Protein AF-K2APY0-F1 (afdb_monomer_lite)

Radius of gyration: 25.27 Å; chains: 1; bounding box: 68×31×68 Å

Secondary structure (DSSP, 8-state):
-----PPPPHHHHHHHHHHHHHHHHHHHHHHHHHHHHHHHHHHHHHHHHHHHHHHHHHHHHTTEEEGGGG----TTTEEEE-S-SEEETTTT--EEEEEP-SS--TT--EEEE-SS-EEEES--

Foldseek 3Di:
DDDDDDDDDPVNVVVVVVVVVVVVVVVVVVVLVVQQLVLLVVLVVVLVVLLVVVLVQCVPPPQKGFCVSSPPDPCQFFVDWDDDGIDGQVVQPFIWTATDDDSHPPFFGTWTRGNVDIGTGRHD

pLDDT: mean 84.13, std 9.57, range [55.34, 96.25]

Sequence (124 aa):
MKKYTKGFTLIELLIVIAIIGILAGVILVSTSSARSKANDSKFKSYVASLRPALTMACGAGGANVTLSSLAAVDGSIITGISNTTTYNCDADTGIPITANNPGRSAGCNGALLKQTAVNFTNCP

Structure (mmCIF, N/CA/C/O backbone):
data_AF-K2APY0-F1
#
_entry.id   AF-K2APY0-F1
#
loop_
_atom_site.group_PDB
_atom_site.id
_atom_site.type_symbol
_atom_site.label_atom_id
_atom_site.label_alt_id
_atom_site.label_comp_id
_atom_site.label_asym_id
_atom_site.label_entity_id
_atom_site.label_seq_id
_atom_site.pdbx_PDB_ins_code
_atom_site.Cartn_x
_atom_site.Cartn_y
_atom_site.Cartn_z
_atom_site.occupancy
_atom_site.B_iso_or_equiv
_atom_site.auth_seq_id
_atom_site.auth_comp_id
_atom_site.auth_asym_id
_atom_site.auth_atom_id
_atom_site.pdbx_PDB_model_num
ATOM 1 N N . MET A 1 1 ? -49.281 22.773 38.375 1.00 57.50 1 MET A N 1
ATOM 2 C CA . MET A 1 1 ? -48.752 21.389 38.332 1.00 57.50 1 MET A CA 1
ATOM 3 C C . MET A 1 1 ? -47.242 21.456 38.114 1.00 57.50 1 MET A C 1
ATOM 5 O O . MET A 1 1 ? -46.823 21.941 37.070 1.00 57.50 1 MET A O 1
ATOM 9 N N . LYS A 1 2 ? -46.421 21.082 39.105 1.00 58.22 2 LYS A N 1
ATOM 10 C CA . LYS A 1 2 ? -44.949 21.102 38.990 1.00 58.22 2 LYS A CA 1
ATOM 11 C C . LYS A 1 2 ? -44.494 19.847 38.241 1.00 58.22 2 LYS A C 1
ATOM 13 O O . LYS A 1 2 ? -44.716 18.740 38.717 1.00 58.22 2 LYS A O 1
ATOM 18 N N . LYS A 1 3 ? -43.904 20.020 37.057 1.00 69.69 3 LYS A N 1
ATOM 19 C CA . LYS A 1 3 ? -43.298 18.921 36.297 1.00 69.69 3 LYS A CA 1
ATOM 20 C C . LYS A 1 3 ? -41.950 18.581 36.933 1.00 69.69 3 LYS A C 1
ATOM 22 O O . LYS A 1 3 ? -41.059 19.422 36.942 1.00 69.69 3 LYS A O 1
ATOM 27 N N . TYR A 1 4 ? -41.806 17.371 37.464 1.00 70.06 4 TYR A N 1
ATOM 28 C CA . TYR A 1 4 ? -40.504 16.849 37.873 1.00 70.06 4 TYR A CA 1
ATOM 29 C C . TYR A 1 4 ? -39.704 16.504 36.615 1.00 70.06 4 TYR A C 1
ATOM 31 O O . TYR A 1 4 ? -40.093 15.622 35.850 1.00 70.06 4 TYR A O 1
ATOM 39 N N . THR A 1 5 ? -38.602 17.211 36.380 1.00 73.88 5 THR A N 1
ATOM 40 C CA . THR A 1 5 ? -37.629 16.837 35.351 1.00 73.88 5 THR A CA 1
ATOM 41 C C . THR A 1 5 ? -36.833 15.648 35.876 1.00 73.88 5 THR A C 1
ATOM 43 O O . THR A 1 5 ? -36.128 15.775 36.877 1.00 73.88 5 THR A O 1
ATOM 46 N N . LYS A 1 6 ? -36.973 14.476 35.245 1.00 78.06 6 LYS A N 1
ATOM 47 C CA . LYS A 1 6 ? -36.153 13.307 35.582 1.00 78.06 6 LYS A CA 1
ATOM 48 C C . LYS A 1 6 ? -34.696 13.614 35.224 1.00 78.06 6 LYS A C 1
ATOM 50 O O . LYS A 1 6 ? -34.398 13.870 34.062 1.00 78.06 6 LYS A O 1
ATOM 55 N N . GLY A 1 7 ? -33.825 13.645 36.231 1.00 79.00 7 GLY A N 1
ATOM 56 C CA . GLY A 1 7 ? -32.377 13.723 36.046 1.00 79.00 7 GLY A CA 1
ATOM 57 C C . GLY A 1 7 ? -31.794 12.345 35.736 1.00 79.00 7 GLY A C 1
ATOM 58 O O . GLY A 1 7 ? -32.353 11.334 36.156 1.00 79.00 7 GLY A O 1
ATOM 59 N N . PHE A 1 8 ? -30.681 12.320 35.005 1.00 81.50 8 PHE A N 1
ATOM 60 C CA . PHE A 1 8 ? -29.901 11.105 34.764 1.00 81.50 8 PHE A CA 1
ATOM 61 C C . PHE A 1 8 ? -29.253 10.637 36.072 1.00 81.50 8 PHE A C 1
ATOM 63 O O . PHE A 1 8 ? -28.730 11.453 36.837 1.00 81.50 8 PHE A O 1
ATOM 70 N N . THR A 1 9 ? -29.273 9.337 36.343 1.00 91.38 9 THR A N 1
ATOM 71 C CA . THR A 1 9 ? -28.592 8.766 37.507 1.00 91.38 9 THR A CA 1
ATOM 72 C C . THR A 1 9 ? -27.100 8.578 37.219 1.00 91.38 9 THR A C 1
ATOM 74 O O . THR A 1 9 ? -26.685 8.323 36.086 1.00 91.38 9 THR A O 1
ATOM 77 N N . LEU A 1 10 ? -26.262 8.676 38.257 1.00 90.31 10 LEU A N 1
ATOM 78 C CA . LEU A 1 10 ? -24.818 8.437 38.123 1.00 90.31 10 LEU A CA 1
ATOM 79 C C . LEU A 1 10 ? -24.513 7.019 37.625 1.00 90.31 10 LEU A C 1
ATOM 81 O O . LEU A 1 10 ? -23.566 6.825 36.869 1.00 90.31 10 LEU A O 1
ATOM 85 N N . ILE A 1 11 ? -25.332 6.040 38.019 1.00 92.88 11 ILE A N 1
ATOM 86 C CA . ILE A 1 11 ? -25.164 4.650 37.595 1.00 92.88 11 ILE A CA 1
ATOM 87 C C . ILE A 1 11 ? -25.480 4.459 36.108 1.00 92.88 11 ILE A C 1
ATOM 89 O O . ILE A 1 11 ? -24.768 3.721 35.432 1.00 92.88 11 ILE A O 1
ATOM 93 N N . GLU A 1 12 ? -26.476 5.170 35.573 1.00 91.31 12 GLU A N 1
ATOM 94 C CA . GLU A 1 12 ? -26.770 5.152 34.137 1.00 91.31 12 GLU A CA 1
ATOM 95 C C . GLU A 1 12 ? -25.599 5.718 33.326 1.00 91.31 12 GLU A C 1
ATOM 97 O O . GLU A 1 12 ? -25.205 5.117 32.330 1.00 91.31 12 GLU A O 1
ATOM 102 N N . LEU A 1 13 ? -24.976 6.815 33.772 1.00 91.81 13 LEU A N 1
ATOM 103 C CA . LEU A 1 13 ? -23.784 7.346 33.098 1.00 91.81 13 LEU A CA 1
ATOM 104 C C . LEU A 1 13 ? -22.573 6.410 33.205 1.00 91.81 13 LEU A C 1
ATOM 106 O O . LEU A 1 13 ? -21.827 6.260 32.237 1.00 91.81 13 LEU A O 1
ATOM 110 N N . LEU A 1 14 ? -22.393 5.753 34.352 1.00 93.06 14 LEU A N 1
ATOM 111 C CA . LEU A 1 14 ? -21.273 4.843 34.595 1.00 93.06 14 LEU A CA 1
ATOM 112 C C . LEU A 1 14 ? -21.355 3.593 33.703 1.00 93.06 14 LEU A C 1
ATOM 114 O O . LEU A 1 14 ? -20.361 3.187 33.102 1.00 93.06 14 LEU A O 1
ATOM 118 N N . ILE A 1 15 ? -22.547 3.015 33.544 1.00 95.25 15 ILE A N 1
ATOM 119 C CA . ILE A 1 15 ? -22.747 1.852 32.669 1.00 95.25 15 ILE A CA 1
ATOM 120 C C . ILE A 1 15 ? -22.499 2.223 31.200 1.00 95.25 15 ILE A C 1
ATOM 122 O O . ILE A 1 15 ? -21.892 1.445 30.464 1.00 95.25 15 ILE A O 1
ATOM 126 N N . VAL A 1 16 ? -22.904 3.420 30.766 1.00 95.50 16 VAL A N 1
ATOM 127 C CA . VAL A 1 16 ? -22.717 3.863 29.376 1.00 95.50 16 VAL A CA 1
ATOM 128 C C . VAL A 1 16 ? -21.237 3.962 29.012 1.00 95.50 16 VAL A C 1
ATOM 130 O O . VAL A 1 16 ? -20.826 3.414 27.988 1.00 95.50 16 VAL A O 1
ATOM 133 N N . ILE A 1 17 ? -20.413 4.596 29.851 1.00 95.62 17 ILE A N 1
ATOM 134 C CA . ILE A 1 17 ? -18.969 4.683 29.580 1.00 95.62 17 ILE A CA 1
ATOM 135 C C . ILE A 1 17 ? -18.298 3.303 29.618 1.00 95.62 17 ILE A C 1
ATOM 137 O O . ILE A 1 17 ? -17.385 3.051 28.832 1.00 95.62 17 ILE A O 1
ATOM 141 N N . ALA A 1 18 ? -18.786 2.387 30.465 1.00 95.75 18 ALA A N 1
ATOM 142 C CA . ALA A 1 18 ? -18.290 1.016 30.523 1.00 95.75 18 ALA A CA 1
ATOM 143 C C . ALA A 1 18 ? -18.577 0.253 29.218 1.00 95.75 18 ALA A C 1
ATOM 145 O O . ALA A 1 18 ? -17.677 -0.375 28.660 1.00 95.75 18 ALA A O 1
ATOM 146 N N . ILE A 1 19 ? -19.798 0.356 28.682 1.00 96.19 19 ILE A N 1
ATOM 147 C CA . ILE A 1 19 ? -20.172 -0.290 27.415 1.00 96.19 19 ILE A CA 1
ATOM 148 C C . ILE A 1 19 ? -19.391 0.315 26.240 1.00 96.19 19 ILE A C 1
ATOM 150 O O . ILE A 1 19 ? -18.854 -0.433 25.421 1.00 96.19 19 ILE A O 1
ATOM 154 N N . ILE A 1 20 ? -19.269 1.648 26.169 1.00 96.25 20 ILE A N 1
ATOM 155 C CA . ILE A 1 20 ? -18.480 2.322 25.121 1.00 96.25 20 ILE A CA 1
ATOM 156 C C . ILE A 1 20 ? -17.018 1.859 25.167 1.00 96.25 20 ILE A C 1
ATOM 158 O O . ILE A 1 20 ? -16.438 1.595 24.115 1.00 96.25 20 ILE A O 1
ATOM 162 N N . GLY A 1 21 ? -16.437 1.693 26.360 1.00 95.50 21 GLY A N 1
ATOM 163 C CA . GLY A 1 21 ? -15.070 1.194 26.527 1.00 95.50 21 GLY A CA 1
ATOM 164 C C . GLY A 1 21 ? -14.863 -0.212 25.954 1.00 95.50 21 GLY A C 1
ATOM 165 O O . GLY A 1 21 ? -13.898 -0.444 25.225 1.00 95.50 21 GLY A O 1
ATOM 166 N N . ILE A 1 22 ? -15.795 -1.135 26.216 1.00 94.75 22 ILE A N 1
ATOM 167 C CA . ILE A 1 22 ? -15.737 -2.510 25.692 1.00 94.75 22 ILE A CA 1
ATOM 168 C C . ILE A 1 22 ? -15.866 -2.513 24.163 1.00 94.75 22 ILE A C 1
ATOM 170 O O . ILE A 1 22 ? -15.057 -3.134 23.471 1.00 94.75 22 ILE A O 1
ATOM 174 N N . LEU A 1 23 ? -16.853 -1.787 23.625 1.00 95.62 23 LEU A N 1
ATOM 175 C CA . LEU A 1 23 ? -17.084 -1.711 22.179 1.00 95.62 23 LEU A CA 1
ATOM 176 C C . LEU A 1 2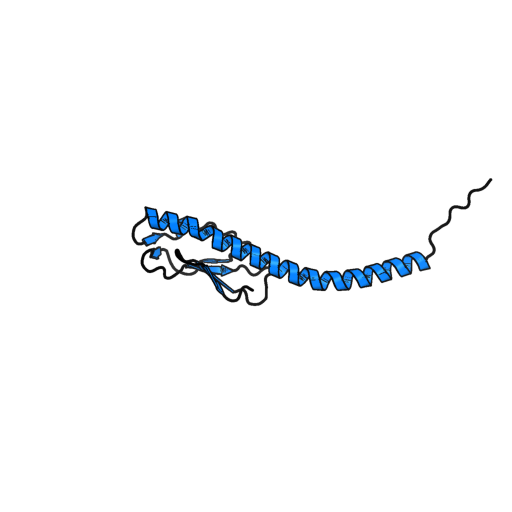3 ? -15.897 -1.065 21.446 1.00 95.62 23 LEU A C 1
ATOM 178 O O . LEU A 1 23 ? -15.478 -1.561 20.400 1.00 95.62 23 LEU A O 1
ATOM 182 N N . ALA A 1 24 ? -15.310 -0.005 22.010 1.00 93.19 24 ALA A N 1
ATOM 183 C CA . ALA A 1 24 ? -14.143 0.664 21.438 1.00 93.19 24 ALA A CA 1
ATOM 184 C C . ALA A 1 24 ? -12.914 -0.258 21.370 1.00 93.19 24 ALA A C 1
ATOM 186 O O . ALA A 1 24 ? -12.184 -0.230 20.375 1.00 93.19 24 ALA A O 1
ATOM 187 N N . GLY A 1 25 ? -12.709 -1.109 22.382 1.00 91.50 25 GLY A N 1
ATOM 188 C CA . GLY A 1 25 ? -11.609 -2.076 22.410 1.00 91.50 25 GLY A CA 1
ATOM 189 C C . GLY A 1 25 ? -11.642 -3.057 21.234 1.00 91.50 25 GLY A C 1
ATOM 190 O O . GLY A 1 25 ? -10.628 -3.254 20.565 1.00 91.50 25 GLY A O 1
ATOM 191 N N . VAL A 1 26 ? -12.814 -3.618 20.922 1.00 90.75 26 VAL A N 1
ATOM 192 C CA . VAL A 1 26 ? -12.977 -4.577 19.812 1.00 90.75 26 VAL A CA 1
ATOM 193 C C . VAL A 1 26 ? -12.750 -3.908 18.451 1.00 90.75 26 VAL A C 1
ATOM 195 O O . VAL A 1 26 ? -12.050 -4.453 17.596 1.00 90.75 26 VAL A O 1
ATOM 198 N N . ILE A 1 27 ? -13.286 -2.699 18.259 1.00 91.75 27 ILE A N 1
ATOM 199 C CA . ILE A 1 27 ? -13.201 -1.958 16.989 1.00 91.75 27 ILE A CA 1
ATOM 200 C C . ILE A 1 27 ? -11.754 -1.583 16.640 1.00 91.75 27 ILE A C 1
ATOM 202 O O . ILE A 1 27 ? -11.368 -1.594 15.466 1.00 91.75 27 ILE A O 1
ATOM 206 N N . LEU A 1 28 ? -10.929 -1.244 17.634 1.00 88.62 28 LEU A N 1
ATOM 207 C CA . LEU A 1 28 ? -9.542 -0.838 17.396 1.00 88.62 28 LEU A CA 1
ATOM 208 C C . LEU A 1 28 ? -8.699 -1.961 16.778 1.00 88.62 28 LEU A C 1
ATOM 210 O O . LEU A 1 28 ? -7.927 -1.704 15.850 1.00 88.62 28 LEU A O 1
ATOM 214 N N . VAL A 1 29 ? -8.888 -3.203 17.232 1.00 85.75 29 VAL A N 1
ATOM 215 C CA . VAL A 1 29 ? -8.144 -4.367 16.726 1.00 85.75 29 VAL A CA 1
ATOM 216 C C . VAL A 1 29 ? -8.491 -4.640 15.259 1.00 85.75 29 VAL A C 1
ATOM 218 O O . VAL A 1 29 ? -7.589 -4.779 14.429 1.00 85.75 29 VAL A O 1
ATOM 221 N N . SER A 1 30 ? -9.779 -4.628 14.900 1.00 83.88 30 SER A N 1
ATOM 222 C CA . SER A 1 30 ? -10.216 -4.845 13.512 1.00 83.88 30 SER A CA 1
ATOM 223 C C . SER A 1 30 ? -9.805 -3.706 12.573 1.00 83.88 30 SER A C 1
ATOM 225 O O . SER A 1 30 ? -9.465 -3.937 11.413 1.00 83.88 30 SER A O 1
ATOM 227 N N . THR A 1 31 ? -9.792 -2.465 13.067 1.00 86.81 31 THR A N 1
ATOM 228 C CA . THR A 1 31 ? -9.500 -1.282 12.241 1.00 86.81 31 THR A CA 1
ATOM 229 C C . THR A 1 31 ? -8.012 -1.157 11.906 1.00 86.81 31 THR A C 1
ATOM 231 O O . THR A 1 31 ? -7.668 -0.679 10.825 1.00 86.81 31 THR A O 1
ATOM 234 N N . SER A 1 32 ? -7.116 -1.607 12.790 1.00 86.38 32 SER A N 1
ATOM 235 C CA . SER A 1 32 ? -5.668 -1.608 12.528 1.00 86.38 32 SER A CA 1
ATOM 236 C C . SER A 1 32 ? -5.304 -2.486 11.320 1.00 86.38 32 SER A C 1
ATOM 238 O O . SER A 1 32 ? -4.674 -2.019 10.368 1.00 86.38 32 SER A O 1
ATOM 240 N N . SER A 1 33 ? -5.800 -3.728 11.298 1.00 88.19 33 SER A N 1
ATOM 241 C CA . SER A 1 33 ? -5.636 -4.656 10.168 1.00 88.19 33 SER A CA 1
ATOM 242 C C . SER A 1 33 ? -6.270 -4.118 8.878 1.00 88.19 33 SER A C 1
ATOM 244 O O . SER A 1 33 ? -5.641 -4.148 7.818 1.00 88.19 33 SER A O 1
ATOM 246 N N . ALA A 1 34 ? -7.481 -3.557 8.964 1.00 90.62 34 ALA A N 1
ATOM 247 C CA . ALA A 1 34 ? -8.172 -2.997 7.804 1.00 90.62 34 ALA A CA 1
ATOM 248 C C . ALA A 1 34 ? -7.400 -1.830 7.161 1.00 90.62 34 ALA A C 1
ATOM 250 O O . ALA A 1 34 ? -7.284 -1.768 5.938 1.00 90.62 34 ALA A O 1
ATOM 251 N N . ARG A 1 35 ? -6.818 -0.931 7.969 1.00 90.94 35 ARG A N 1
ATOM 252 C CA . ARG A 1 35 ? -5.969 0.173 7.478 1.00 90.94 35 ARG A CA 1
ATOM 253 C C . ARG A 1 35 ? -4.719 -0.347 6.777 1.00 90.94 35 ARG A C 1
ATOM 255 O O . ARG A 1 35 ? -4.378 0.134 5.701 1.00 90.94 35 ARG A O 1
ATOM 262 N N . SER A 1 36 ? -4.089 -1.362 7.361 1.00 90.44 36 SER A N 1
ATOM 263 C CA . SER A 1 36 ? -2.923 -2.035 6.791 1.00 90.44 36 SER A CA 1
ATOM 264 C C . SER A 1 36 ? -3.208 -2.602 5.399 1.00 90.44 36 SER A C 1
ATOM 266 O O . SER A 1 36 ? -2.526 -2.264 4.427 1.00 90.44 36 SER A O 1
ATOM 268 N N . LYS A 1 37 ? -4.321 -3.334 5.267 1.00 90.38 37 LYS A N 1
ATOM 269 C CA . LYS A 1 37 ? -4.783 -3.876 3.986 1.00 90.38 37 LYS A CA 1
ATOM 270 C C . LYS A 1 37 ? -5.160 -2.787 2.977 1.00 90.38 37 LYS A C 1
ATOM 272 O O . LYS A 1 37 ? -4.868 -2.925 1.789 1.00 90.38 37 LYS A O 1
ATOM 277 N N . ALA A 1 38 ? -5.787 -1.703 3.434 1.00 91.25 38 ALA A N 1
ATOM 278 C CA . ALA A 1 38 ? -6.134 -0.567 2.583 1.00 91.25 38 ALA A CA 1
ATOM 279 C C . ALA A 1 38 ? -4.881 0.108 2.002 1.00 91.25 38 ALA A C 1
ATOM 281 O O . ALA A 1 38 ? -4.837 0.397 0.805 1.00 91.25 38 ALA A O 1
ATOM 282 N N . ASN A 1 39 ? -3.836 0.291 2.812 1.00 91.31 39 ASN A N 1
ATOM 283 C CA . ASN A 1 39 ? -2.568 0.861 2.359 1.00 91.31 39 ASN A CA 1
ATOM 284 C C . ASN A 1 39 ? -1.827 -0.068 1.382 1.00 91.31 39 ASN A C 1
ATOM 286 O O . ASN A 1 39 ? -1.237 0.406 0.410 1.00 91.31 39 ASN A O 1
ATOM 290 N N . ASP A 1 40 ? -1.917 -1.388 1.567 1.00 91.50 40 ASP A N 1
ATOM 291 C CA . ASP A 1 40 ? -1.393 -2.344 0.588 1.00 91.50 40 ASP A CA 1
ATOM 292 C C . ASP A 1 40 ? -2.133 -2.290 -0.742 1.00 91.50 40 ASP A C 1
ATOM 294 O O . ASP A 1 40 ? -1.500 -2.279 -1.799 1.00 91.50 40 ASP A O 1
ATOM 298 N N . SER A 1 41 ? -3.462 -2.188 -0.703 1.00 91.94 41 SER A N 1
ATOM 299 C CA . SER A 1 41 ? -4.261 -1.987 -1.910 1.00 91.94 41 SER A CA 1
ATOM 300 C C . SER A 1 41 ? -3.910 -0.671 -2.601 1.00 91.94 41 SER A C 1
ATOM 302 O O . SER A 1 41 ? -3.781 -0.652 -3.822 1.00 91.94 41 SER A O 1
ATOM 304 N N . LYS A 1 42 ? -3.709 0.415 -1.841 1.00 90.81 42 LYS A N 1
ATOM 305 C CA . LYS A 1 42 ? -3.331 1.732 -2.376 1.00 90.81 42 LYS A CA 1
ATOM 306 C C . LYS A 1 42 ? -2.045 1.641 -3.196 1.00 90.81 42 LYS A C 1
ATOM 308 O O . LYS A 1 42 ? -2.009 2.092 -4.336 1.00 90.81 42 LYS A O 1
ATOM 313 N N . PHE A 1 43 ? -1.010 1.010 -2.654 1.00 89.69 43 PHE A N 1
ATOM 314 C CA . PHE A 1 43 ? 0.243 0.801 -3.379 1.00 89.69 43 PHE A CA 1
ATOM 315 C C . PHE A 1 43 ? 0.105 -0.148 -4.562 1.00 89.69 43 PHE A C 1
ATOM 317 O O . PHE A 1 43 ? 0.670 0.132 -5.614 1.00 89.69 43 PHE A O 1
ATOM 324 N N . LYS A 1 44 ? -0.626 -1.262 -4.414 1.00 91.25 44 LYS A N 1
ATOM 325 C CA . LYS A 1 44 ? -0.839 -2.206 -5.518 1.00 91.25 44 LYS A CA 1
ATOM 326 C C . LYS A 1 44 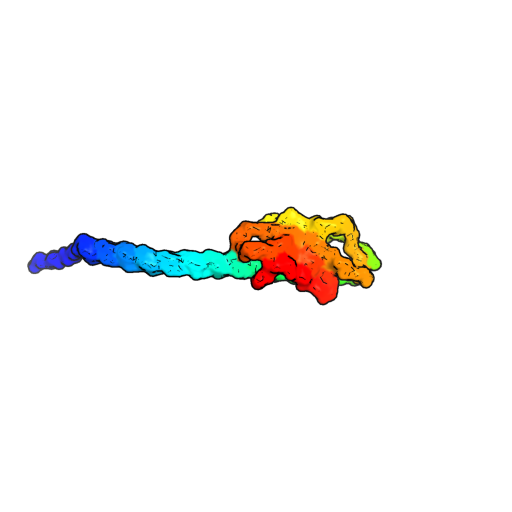? -1.472 -1.504 -6.713 1.00 91.25 44 LYS A C 1
ATOM 328 O O . LYS A 1 44 ? -0.954 -1.603 -7.823 1.00 91.25 44 LYS A O 1
ATOM 333 N N . SER A 1 45 ? -2.531 -0.736 -6.464 1.00 92.00 45 SER A N 1
ATOM 334 C CA . SER A 1 45 ? -3.197 0.075 -7.481 1.00 92.00 45 SER A CA 1
ATOM 335 C C . SER A 1 45 ? -2.268 1.141 -8.060 1.00 92.00 45 SER A C 1
ATOM 337 O O . SER A 1 45 ? -2.224 1.309 -9.276 1.00 92.00 45 SER A O 1
ATOM 339 N N . TYR A 1 46 ? -1.481 1.817 -7.216 1.00 90.31 46 TYR A N 1
ATOM 340 C CA . TYR A 1 46 ? -0.534 2.835 -7.667 1.00 90.31 46 TYR A CA 1
ATOM 341 C C . TYR A 1 46 ? 0.529 2.252 -8.602 1.00 90.31 46 TYR A C 1
ATOM 343 O O . TYR A 1 46 ? 0.690 2.728 -9.720 1.00 90.31 46 TYR A O 1
ATOM 351 N N . VAL A 1 47 ? 1.209 1.174 -8.207 1.00 89.38 47 VAL A N 1
ATOM 352 C CA . VAL A 1 47 ? 2.235 0.540 -9.049 1.00 89.38 47 VAL A CA 1
ATOM 353 C C . VAL A 1 47 ? 1.628 -0.035 -10.329 1.00 89.38 47 VAL A C 1
ATOM 355 O O . VAL A 1 47 ? 2.211 0.111 -11.402 1.00 89.38 47 VAL A O 1
ATOM 358 N N . ALA A 1 48 ? 0.441 -0.643 -10.255 1.00 91.00 48 ALA A N 1
ATOM 359 C CA . ALA A 1 48 ? -0.254 -1.135 -11.442 1.00 91.00 48 ALA A CA 1
ATOM 360 C C . ALA A 1 48 ? -0.590 -0.004 -12.430 1.00 91.00 48 ALA A C 1
ATOM 362 O O . ALA A 1 48 ? -0.490 -0.209 -13.640 1.00 91.00 48 ALA A O 1
ATOM 363 N N . SER A 1 49 ? -0.913 1.195 -11.929 1.00 90.12 49 SER A N 1
ATOM 364 C CA . SER A 1 49 ? -1.201 2.371 -12.760 1.00 90.12 49 SER A CA 1
ATOM 365 C C . SER A 1 49 ? 0.011 2.906 -13.532 1.00 90.12 49 SER A C 1
ATOM 367 O O . SER A 1 49 ? -0.167 3.617 -14.516 1.00 90.12 49 SER A O 1
ATOM 369 N N . LEU A 1 50 ? 1.236 2.524 -13.150 1.00 86.56 50 LEU A N 1
ATOM 370 C CA 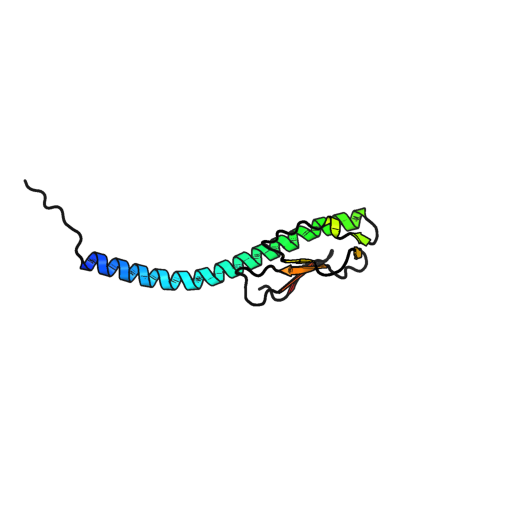. LEU A 1 50 ? 2.462 2.915 -13.855 1.00 86.56 50 LEU A CA 1
ATOM 371 C C . LEU A 1 50 ? 2.742 2.049 -15.097 1.00 86.56 50 LEU A C 1
ATOM 373 O O . LEU A 1 50 ? 3.461 2.481 -15.999 1.00 86.56 50 LEU A O 1
ATOM 377 N N . ARG A 1 51 ? 2.165 0.840 -15.193 1.00 89.25 51 ARG A N 1
ATOM 378 C CA . ARG A 1 51 ? 2.398 -0.073 -16.332 1.00 89.25 51 ARG A CA 1
ATOM 379 C C . ARG A 1 51 ? 2.005 0.502 -17.695 1.00 89.25 51 ARG A C 1
ATOM 381 O O . ARG A 1 51 ? 2.783 0.325 -18.633 1.00 89.25 51 ARG A O 1
ATOM 388 N N . PRO A 1 52 ? 0.838 1.154 -17.865 1.00 89.50 52 PRO A N 1
ATOM 389 C CA . PRO A 1 52 ? 0.461 1.719 -19.155 1.00 89.50 52 PRO A CA 1
ATOM 390 C C . PRO A 1 52 ? 1.435 2.812 -19.596 1.00 89.50 52 PRO A C 1
ATOM 392 O O . PRO A 1 52 ? 1.818 2.837 -20.759 1.00 89.50 52 PRO A O 1
ATOM 395 N N . ALA A 1 53 ? 1.904 3.653 -18.667 1.00 85.75 53 ALA A N 1
ATOM 396 C CA . ALA A 1 53 ? 2.916 4.670 -18.952 1.00 85.75 53 ALA A CA 1
ATOM 397 C C . ALA A 1 53 ? 4.226 4.042 -19.454 1.00 85.75 53 ALA A C 1
ATOM 399 O O . ALA A 1 53 ? 4.758 4.471 -20.476 1.00 85.75 53 ALA A O 1
ATOM 400 N N . LEU A 1 54 ? 4.688 2.968 -18.805 1.00 86.25 54 LEU A N 1
ATOM 401 C CA . LEU A 1 54 ? 5.855 2.206 -19.257 1.00 86.25 54 LEU A CA 1
ATOM 402 C C . LEU A 1 54 ? 5.642 1.584 -20.645 1.00 86.25 54 LEU A C 1
ATOM 404 O O . LEU A 1 54 ? 6.513 1.654 -21.505 1.00 86.25 54 LEU A O 1
ATOM 408 N N . THR A 1 55 ? 4.463 1.005 -20.874 1.00 88.25 55 THR A N 1
ATOM 409 C CA . THR A 1 55 ? 4.114 0.350 -22.144 1.00 88.25 55 THR A CA 1
ATOM 410 C C . THR A 1 55 ? 4.074 1.355 -23.294 1.00 88.25 55 THR A C 1
ATOM 412 O O . THR A 1 55 ? 4.595 1.074 -24.370 1.00 88.25 55 THR A O 1
ATOM 415 N N . MET A 1 56 ? 3.507 2.543 -23.064 1.00 87.62 56 MET A N 1
ATOM 416 C CA . MET A 1 56 ? 3.509 3.633 -24.042 1.00 87.62 56 MET A CA 1
ATOM 417 C C . MET A 1 56 ? 4.926 4.131 -24.328 1.00 87.62 56 MET A C 1
ATOM 419 O O . MET A 1 56 ? 5.275 4.323 -25.490 1.00 87.62 56 MET A O 1
ATOM 423 N N . ALA A 1 57 ? 5.756 4.298 -23.293 1.00 85.75 57 ALA A N 1
ATOM 424 C CA . ALA A 1 57 ? 7.139 4.731 -23.461 1.00 85.75 57 ALA A CA 1
ATOM 425 C C . ALA A 1 57 ? 7.950 3.729 -24.301 1.00 85.75 57 ALA A C 1
ATOM 427 O O . ALA A 1 57 ? 8.673 4.134 -25.207 1.00 85.75 57 ALA A O 1
ATOM 428 N N . CYS A 1 58 ? 7.762 2.428 -24.073 1.00 87.12 58 CYS A N 1
ATOM 429 C CA . CYS A 1 58 ? 8.381 1.380 -24.883 1.00 87.12 58 CYS A CA 1
ATOM 430 C C . CYS A 1 58 ? 7.868 1.335 -26.325 1.00 87.12 58 CYS A C 1
ATOM 432 O O . CYS A 1 58 ? 8.642 1.077 -27.241 1.00 87.12 58 CYS A O 1
ATOM 434 N N . GLY A 1 59 ? 6.584 1.631 -26.549 1.00 86.19 59 GLY A N 1
ATOM 435 C CA . GLY A 1 59 ? 6.027 1.747 -27.898 1.00 86.19 59 GLY A CA 1
ATOM 436 C C . GLY A 1 59 ? 6.568 2.945 -28.692 1.00 86.19 59 GLY A C 1
ATOM 437 O O . GLY A 1 59 ? 6.558 2.907 -29.919 1.00 86.19 59 GLY A O 1
ATOM 438 N N . ALA A 1 60 ? 7.045 3.993 -28.011 1.00 80.25 60 ALA A N 1
ATOM 439 C CA . ALA A 1 60 ? 7.521 5.232 -28.631 1.00 80.25 60 ALA A CA 1
ATOM 440 C C . ALA A 1 60 ? 9.059 5.368 -28.708 1.00 80.25 60 ALA A C 1
ATOM 442 O O . ALA A 1 60 ? 9.554 6.088 -29.572 1.00 80.25 60 ALA A O 1
ATOM 443 N N . GLY A 1 61 ? 9.815 4.733 -27.801 1.00 65.31 61 GLY A N 1
ATOM 444 C CA . GLY A 1 61 ? 11.225 5.056 -27.515 1.00 65.31 61 GLY A CA 1
ATOM 445 C C . GLY A 1 61 ? 12.298 4.103 -28.059 1.00 65.31 6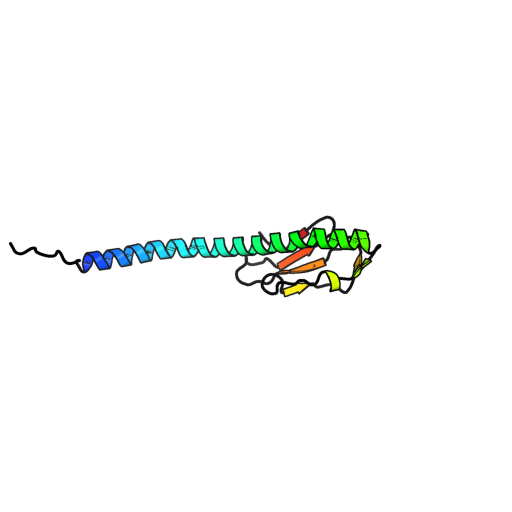1 GLY A C 1
ATOM 446 O O . GLY A 1 61 ? 13.478 4.298 -27.774 1.00 65.31 61 GLY A O 1
ATOM 447 N N . GLY A 1 62 ? 11.936 3.080 -28.835 1.00 70.56 62 GLY A N 1
ATOM 448 C CA . GLY A 1 62 ? 12.869 2.008 -29.207 1.00 70.56 62 GLY A CA 1
ATOM 449 C C . GLY A 1 62 ? 13.182 1.074 -28.028 1.00 70.56 62 GLY A C 1
ATOM 450 O O . GLY A 1 62 ? 12.505 1.105 -27.005 1.00 70.56 62 GLY A O 1
ATOM 451 N N . ALA A 1 63 ? 14.215 0.235 -28.161 1.00 79.50 63 ALA A N 1
ATOM 452 C CA . ALA A 1 63 ? 14.523 -0.851 -27.217 1.00 79.50 63 ALA A CA 1
ATOM 453 C C . ALA A 1 63 ? 14.754 -0.410 -25.754 1.00 79.50 63 ALA A C 1
ATOM 455 O O . ALA A 1 63 ? 14.719 -1.240 -24.849 1.00 79.50 63 ALA A O 1
ATOM 456 N N . ASN A 1 64 ? 15.017 0.876 -25.494 1.00 85.69 64 ASN A N 1
ATOM 457 C CA . ASN A 1 64 ? 15.430 1.381 -24.185 1.00 85.69 64 ASN A CA 1
ATOM 458 C C . ASN A 1 64 ? 14.725 2.703 -23.827 1.00 85.69 64 ASN A C 1
ATOM 460 O O . ASN A 1 64 ? 14.828 3.682 -24.559 1.00 85.69 64 ASN A O 1
ATOM 464 N N . VAL A 1 65 ? 14.079 2.758 -22.660 1.00 84.06 65 VAL A N 1
ATOM 465 C CA . VAL A 1 65 ? 13.367 3.932 -22.123 1.00 84.06 65 VAL A CA 1
ATOM 466 C C . VAL A 1 65 ? 14.131 4.527 -20.950 1.00 84.06 65 VAL A C 1
ATOM 468 O O . VAL A 1 65 ? 14.466 3.810 -20.011 1.00 84.06 65 VAL A O 1
ATOM 471 N N . THR A 1 66 ? 14.349 5.842 -20.934 1.00 81.75 66 THR A N 1
ATOM 472 C CA . THR A 1 66 ? 14.952 6.511 -19.775 1.00 81.75 66 THR A CA 1
ATOM 473 C C . THR A 1 66 ? 13.940 6.736 -18.648 1.00 81.75 66 THR A C 1
ATOM 475 O O . THR A 1 66 ? 12.877 7.335 -18.827 1.00 81.75 66 THR A O 1
ATOM 478 N N . LEU A 1 67 ? 14.275 6.266 -17.445 1.00 75.56 67 LEU A N 1
ATOM 479 C CA . LEU A 1 67 ? 13.361 6.206 -16.293 1.00 75.56 67 LEU A CA 1
ATOM 480 C C . LEU A 1 67 ? 13.051 7.570 -15.655 1.00 75.56 67 LEU A C 1
ATOM 482 O O . LEU A 1 67 ? 12.113 7.672 -14.866 1.00 75.56 67 LEU A O 1
ATOM 486 N N . SER A 1 68 ? 13.776 8.632 -16.022 1.00 70.25 68 SER A N 1
ATOM 487 C CA . SER A 1 68 ? 13.462 10.012 -15.617 1.00 70.25 68 SER A CA 1
ATOM 488 C C . SER A 1 68 ? 12.079 10.472 -16.094 1.00 70.25 68 SER A C 1
ATOM 490 O O . SER A 1 68 ? 11.479 11.339 -15.467 1.00 70.25 68 SER A O 1
ATOM 492 N N . SER A 1 69 ? 11.542 9.856 -17.151 1.00 57.47 69 SER A N 1
ATOM 493 C CA . SER A 1 69 ? 10.189 10.106 -17.666 1.00 57.47 69 SER A CA 1
ATOM 494 C C . SER A 1 69 ? 9.071 9.415 -16.866 1.00 57.47 69 SER A C 1
ATOM 496 O O . SER A 1 69 ? 7.910 9.796 -16.991 1.00 57.47 69 SER A O 1
ATOM 498 N N . LEU A 1 70 ? 9.406 8.437 -16.012 1.00 63.84 70 LEU A N 1
ATOM 499 C CA . LEU A 1 70 ? 8.460 7.725 -15.139 1.00 63.84 70 LEU A CA 1
ATOM 500 C C . LEU A 1 70 ? 8.468 8.236 -13.687 1.00 63.84 70 LEU A C 1
ATOM 502 O O . LEU A 1 70 ? 7.737 7.712 -12.845 1.00 63.84 70 LEU A O 1
ATOM 506 N N . ALA A 1 71 ? 9.270 9.257 -13.372 1.00 58.88 71 ALA A N 1
ATOM 507 C CA . ALA A 1 71 ? 9.447 9.776 -12.018 1.00 58.88 71 ALA A CA 1
ATOM 508 C C . ALA A 1 71 ? 8.285 10.685 -11.563 1.00 58.88 71 ALA A C 1
ATOM 510 O O . ALA A 1 71 ? 8.479 11.847 -11.223 1.00 58.88 71 ALA A O 1
ATOM 511 N N . ALA A 1 72 ? 7.068 10.146 -11.507 1.00 55.34 72 ALA A N 1
ATOM 512 C CA . ALA A 1 72 ? 6.031 10.638 -10.606 1.00 55.34 72 ALA A CA 1
ATOM 513 C C . ALA A 1 72 ? 6.003 9.692 -9.400 1.00 55.34 72 ALA A C 1
ATOM 515 O O . ALA A 1 72 ? 5.315 8.671 -9.394 1.00 55.34 72 ALA A O 1
ATOM 516 N N . VAL A 1 73 ? 6.829 9.983 -8.397 1.00 68.94 73 VAL A N 1
ATOM 517 C CA . VAL A 1 73 ? 6.846 9.243 -7.132 1.00 68.94 73 VAL A CA 1
ATOM 518 C C . VAL A 1 73 ? 6.029 10.014 -6.107 1.00 68.94 73 VAL A C 1
ATOM 520 O O . VAL A 1 73 ? 6.489 11.013 -5.560 1.00 68.94 73 VAL A O 1
ATOM 523 N N . ASP A 1 74 ? 4.808 9.549 -5.832 1.00 73.62 74 ASP A N 1
ATOM 524 C CA . ASP A 1 74 ? 4.131 9.916 -4.593 1.00 73.62 74 ASP A CA 1
ATOM 525 C C . ASP A 1 74 ? 4.950 9.345 -3.430 1.00 73.62 74 ASP A C 1
ATOM 527 O O . ASP A 1 74 ? 4.896 8.146 -3.133 1.00 73.62 74 ASP A O 1
ATOM 531 N N . GLY A 1 75 ? 5.715 10.221 -2.776 1.00 76.38 75 GLY A N 1
ATOM 532 C CA . GLY A 1 75 ? 6.538 9.895 -1.615 1.00 76.38 75 GLY A CA 1
ATOM 533 C C . GLY A 1 75 ? 5.741 9.294 -0.454 1.00 76.38 75 GLY A C 1
ATOM 534 O O . GLY A 1 75 ? 6.322 8.637 0.402 1.00 76.38 75 GLY A O 1
ATOM 535 N N . SER A 1 76 ? 4.410 9.450 -0.420 1.00 78.25 76 SER A N 1
ATOM 536 C CA . SER A 1 76 ? 3.528 8.781 0.547 1.00 78.25 76 SER A CA 1
ATOM 537 C C . SER A 1 76 ? 3.363 7.280 0.269 1.00 78.25 76 SER A C 1
ATOM 539 O O . SER A 1 76 ? 3.010 6.533 1.181 1.00 78.25 76 SER A O 1
ATOM 541 N N . ILE A 1 77 ? 3.612 6.828 -0.963 1.00 81.94 77 ILE A N 1
ATOM 542 C CA . ILE A 1 77 ? 3.353 5.459 -1.434 1.00 81.94 77 ILE A CA 1
ATOM 543 C C . ILE A 1 77 ? 4.656 4.724 -1.786 1.00 81.94 77 ILE A C 1
ATOM 545 O O . ILE A 1 77 ? 4.774 3.525 -1.522 1.00 81.94 77 ILE A O 1
ATOM 549 N N . ILE A 1 78 ? 5.640 5.426 -2.352 1.00 84.56 78 ILE A N 1
ATOM 550 C CA . ILE A 1 78 ? 6.919 4.880 -2.827 1.00 84.56 78 ILE A CA 1
ATOM 551 C C . ILE A 1 78 ? 8.069 5.691 -2.223 1.00 84.56 78 ILE A C 1
ATOM 553 O O . ILE A 1 78 ? 8.068 6.914 -2.299 1.00 84.56 78 ILE A O 1
ATOM 557 N N . THR A 1 79 ? 9.069 5.019 -1.654 1.00 79.00 79 THR A N 1
ATOM 558 C CA . THR A 1 79 ? 10.290 5.652 -1.104 1.00 79.00 79 THR A CA 1
ATOM 559 C C . THR A 1 79 ? 11.483 5.592 -2.044 1.00 79.00 79 THR A C 1
ATOM 561 O O . THR A 1 79 ? 12.473 6.281 -1.813 1.00 79.00 79 THR A O 1
ATOM 564 N N . GLY A 1 80 ? 11.417 4.793 -3.107 1.00 74.19 80 GLY A N 1
ATOM 565 C CA . GLY A 1 80 ? 12.496 4.732 -4.079 1.00 74.19 80 GLY A CA 1
ATOM 566 C C . GLY A 1 80 ? 12.172 3.887 -5.297 1.00 74.19 80 GLY A C 1
ATOM 567 O O . GLY A 1 80 ? 11.363 2.961 -5.244 1.00 74.19 80 GLY A O 1
ATOM 568 N N . ILE A 1 81 ? 12.848 4.217 -6.390 1.00 78.00 81 ILE A N 1
ATOM 569 C CA . ILE A 1 81 ? 12.967 3.384 -7.580 1.00 78.00 81 ILE A CA 1
ATOM 570 C C . ILE A 1 81 ? 14.455 3.050 -7.681 1.00 78.00 81 ILE A C 1
ATOM 572 O O . ILE A 1 81 ? 15.273 3.935 -7.932 1.00 78.00 81 ILE A O 1
ATOM 576 N N . SER A 1 82 ? 14.818 1.802 -7.398 1.00 68.94 82 SER A N 1
ATOM 577 C CA . SER A 1 82 ? 16.212 1.345 -7.437 1.00 68.94 82 SER A CA 1
ATOM 578 C C . SER A 1 82 ? 16.448 0.689 -8.791 1.00 68.94 82 SER A C 1
ATOM 580 O O . SER A 1 82 ? 15.642 -0.138 -9.174 1.00 68.94 82 SER A O 1
ATOM 582 N N . ASN A 1 83 ? 17.551 1.005 -9.473 1.00 56.00 83 ASN A N 1
ATOM 583 C CA . ASN A 1 83 ? 17.959 0.550 -10.818 1.00 56.00 83 ASN A CA 1
ATOM 584 C C . ASN A 1 83 ? 17.779 1.591 -11.957 1.00 56.00 83 ASN A C 1
ATOM 586 O O . ASN A 1 83 ? 16.881 1.519 -12.787 1.00 56.00 83 ASN A O 1
ATOM 590 N N . THR A 1 84 ? 18.686 2.574 -11.928 1.00 63.31 84 THR A N 1
ATOM 591 C CA . THR A 1 84 ? 19.608 2.966 -13.017 1.00 63.31 84 THR A CA 1
ATOM 592 C C . THR A 1 84 ? 19.033 3.312 -14.393 1.00 63.31 84 THR A C 1
ATOM 594 O O . THR A 1 84 ? 19.017 2.468 -15.273 1.00 63.31 84 THR A O 1
ATOM 597 N N . THR A 1 85 ? 18.665 4.592 -14.566 1.00 70.12 85 THR A N 1
ATOM 598 C CA . THR A 1 85 ? 18.563 5.421 -15.799 1.00 70.12 85 THR A CA 1
ATOM 599 C C . THR A 1 85 ? 17.773 4.919 -17.008 1.00 70.12 85 THR A C 1
ATOM 601 O O . THR A 1 85 ? 17.189 5.760 -17.686 1.00 70.12 85 THR A O 1
ATOM 604 N N . THR A 1 86 ? 17.706 3.618 -17.273 1.00 82.00 86 THR A N 1
ATOM 605 C CA . THR A 1 86 ? 17.242 3.017 -18.517 1.00 82.00 86 THR A CA 1
ATOM 606 C C . THR A 1 86 ? 16.556 1.677 -18.245 1.00 82.00 86 THR A C 1
ATOM 608 O O . THR A 1 86 ? 17.122 0.788 -17.615 1.00 82.00 86 THR A O 1
ATOM 611 N N . TYR A 1 87 ? 15.348 1.511 -18.764 1.00 86.75 87 TYR A N 1
ATOM 612 C CA . TYR A 1 87 ? 14.614 0.255 -18.820 1.00 86.75 87 TYR A CA 1
ATOM 613 C C . TYR A 1 87 ? 14.681 -0.309 -20.240 1.00 86.75 87 TYR A C 1
ATOM 615 O O . TYR A 1 87 ? 14.354 0.397 -21.190 1.00 86.75 87 TYR A O 1
ATOM 623 N N . ASN A 1 88 ? 15.095 -1.568 -20.385 1.00 88.44 88 ASN A N 1
ATOM 624 C CA . ASN A 1 88 ? 15.104 -2.260 -21.672 1.00 88.44 88 ASN A CA 1
ATOM 625 C C . ASN A 1 88 ? 13.738 -2.924 -21.907 1.00 88.44 88 ASN A C 1
ATOM 627 O O . ASN A 1 88 ? 13.361 -3.852 -21.188 1.00 88.44 88 ASN A O 1
ATOM 631 N N . CYS A 1 89 ? 13.030 -2.445 -22.923 1.00 86.56 89 CYS A N 1
ATOM 632 C CA . CYS A 1 89 ? 11.693 -2.885 -23.301 1.00 86.56 89 CYS A CA 1
ATOM 633 C C . CYS A 1 89 ? 11.664 -4.302 -23.883 1.00 86.56 89 CYS A C 1
ATOM 635 O O . CYS A 1 89 ? 10.671 -5.001 -23.723 1.00 86.56 89 CYS A O 1
ATOM 637 N N . ASP A 1 90 ? 12.760 -4.755 -24.493 1.00 86.50 90 ASP A N 1
ATOM 638 C CA . ASP A 1 90 ? 12.852 -6.095 -25.081 1.00 86.50 90 ASP A CA 1
ATOM 639 C C . ASP A 1 90 ? 13.213 -7.156 -24.032 1.00 86.50 90 ASP A C 1
ATOM 641 O O . ASP A 1 90 ? 12.773 -8.302 -24.106 1.00 86.50 90 ASP A O 1
ATOM 645 N N . ALA A 1 91 ? 14.025 -6.782 -23.039 1.00 86.81 91 ALA A N 1
ATOM 646 C CA . ALA A 1 91 ? 14.479 -7.704 -21.998 1.00 86.81 91 ALA A CA 1
ATOM 647 C C . ALA A 1 91 ? 13.499 -7.827 -20.816 1.00 86.81 91 ALA A C 1
ATOM 649 O O . ALA A 1 91 ? 13.578 -8.798 -20.062 1.00 86.81 91 ALA A O 1
ATOM 650 N N . ASP A 1 92 ? 12.621 -6.835 -20.621 1.00 86.19 92 ASP A N 1
ATOM 651 C CA . ASP A 1 92 ? 11.612 -6.768 -19.553 1.00 86.19 92 ASP A CA 1
ATOM 652 C C . ASP A 1 92 ? 12.138 -7.208 -18.163 1.00 86.19 92 ASP A C 1
ATOM 654 O O . ASP A 1 92 ? 11.534 -7.990 -17.408 1.00 86.19 92 ASP A O 1
ATOM 658 N N . THR A 1 93 ? 13.333 -6.713 -17.826 1.00 83.19 93 THR A N 1
ATOM 659 C CA . THR A 1 93 ? 14.077 -7.080 -16.607 1.00 83.19 93 THR A CA 1
ATOM 660 C C . THR A 1 93 ? 13.362 -6.621 -15.335 1.00 83.19 93 THR A C 1
ATOM 662 O O . THR A 1 93 ? 13.476 -7.259 -14.287 1.00 83.19 93 THR A O 1
ATOM 665 N N . GLY A 1 94 ? 12.527 -5.592 -15.459 1.00 87.94 94 GLY A N 1
ATOM 666 C CA . GLY A 1 94 ? 11.701 -5.036 -14.398 1.00 87.94 94 GLY A CA 1
ATOM 667 C C . GLY A 1 94 ? 12.374 -3.891 -13.650 1.00 87.94 94 GLY A C 1
ATOM 668 O O . GLY A 1 94 ? 13.591 -3.836 -13.502 1.00 87.94 94 GLY A O 1
ATOM 669 N N . ILE A 1 95 ? 11.543 -2.974 -13.168 1.00 88.19 95 ILE A N 1
ATOM 670 C CA . ILE A 1 95 ? 11.914 -1.775 -12.425 1.00 88.19 95 ILE A CA 1
ATOM 671 C C . ILE A 1 95 ? 11.581 -2.023 -10.946 1.00 88.19 95 ILE A C 1
ATOM 673 O O . ILE A 1 95 ? 10.399 -2.135 -10.599 1.00 88.19 95 ILE A O 1
ATOM 677 N N . PRO A 1 96 ? 12.586 -2.139 -10.065 1.00 88.75 96 PRO A N 1
ATOM 678 C CA . PRO A 1 96 ? 12.379 -2.228 -8.625 1.00 88.75 96 PRO A CA 1
ATOM 679 C C . PRO A 1 96 ? 11.753 -0.954 -8.062 1.00 88.75 96 PRO A C 1
ATOM 681 O O . PRO A 1 96 ? 12.328 0.130 -8.123 1.00 88.75 96 PRO A O 1
ATOM 684 N N . ILE A 1 97 ? 10.580 -1.111 -7.459 1.00 88.88 97 ILE A N 1
ATOM 685 C CA . ILE A 1 97 ? 9.853 -0.078 -6.732 1.00 88.88 97 ILE A CA 1
ATOM 686 C C . ILE A 1 97 ? 9.853 -0.450 -5.256 1.00 88.88 97 ILE A C 1
ATOM 688 O O . ILE A 1 97 ? 9.319 -1.490 -4.866 1.00 88.88 97 ILE A O 1
ATOM 692 N N . THR A 1 98 ? 10.396 0.432 -4.430 1.00 88.06 98 THR A N 1
ATOM 693 C CA . THR A 1 98 ? 10.410 0.281 -2.978 1.00 88.06 98 THR A CA 1
ATOM 694 C C . THR A 1 98 ? 9.145 0.888 -2.392 1.00 88.06 98 THR A C 1
ATOM 696 O O . THR A 1 98 ? 8.841 2.066 -2.589 1.00 88.06 98 THR A O 1
ATOM 699 N N . ALA A 1 99 ? 8.395 0.076 -1.655 1.00 87.56 99 ALA A N 1
ATOM 700 C CA . ALA A 1 99 ? 7.237 0.543 -0.912 1.00 87.56 99 ALA A CA 1
ATOM 701 C C . ALA A 1 99 ? 7.649 1.574 0.149 1.00 87.56 99 ALA A C 1
ATOM 703 O O . ALA A 1 99 ? 8.561 1.320 0.936 1.00 87.56 99 ALA A O 1
ATOM 704 N N . ASN A 1 100 ? 6.925 2.694 0.242 1.00 85.06 100 ASN A N 1
ATOM 705 C CA . ASN A 1 100 ? 6.917 3.438 1.495 1.00 85.06 100 ASN A CA 1
ATOM 706 C C . ASN A 1 100 ? 6.116 2.627 2.525 1.00 85.06 100 ASN A C 1
ATOM 708 O O . ASN A 1 100 ? 5.064 2.071 2.193 1.00 85.06 100 ASN A O 1
ATOM 712 N N . ASN A 1 101 ? 6.602 2.556 3.764 1.00 76.81 101 ASN A N 1
ATOM 713 C CA . ASN A 1 101 ? 6.064 1.664 4.789 1.00 76.81 101 ASN A CA 1
ATOM 714 C C . ASN A 1 101 ? 5.203 2.318 5.904 1.00 76.81 101 ASN A C 1
ATOM 716 O O . ASN A 1 101 ? 5.158 1.762 7.004 1.00 76.81 101 ASN A O 1
ATOM 720 N N . PRO A 1 102 ? 4.503 3.461 5.726 1.00 73.88 102 PRO A N 1
ATOM 721 C CA . PRO A 1 102 ? 3.654 3.979 6.786 1.00 73.88 102 PRO A CA 1
ATOM 722 C C . PRO A 1 102 ? 2.344 3.181 6.822 1.00 73.88 102 PRO A C 1
ATOM 724 O O . PRO A 1 102 ? 1.477 3.322 5.962 1.00 73.88 102 PRO A O 1
ATOM 727 N N . GLY A 1 103 ? 2.202 2.327 7.838 1.00 79.81 103 GLY A N 1
ATOM 728 C CA . GLY A 1 103 ? 0.940 1.662 8.173 1.00 79.81 103 GLY A CA 1
ATOM 729 C C . GLY A 1 103 ? 0.491 0.560 7.211 1.00 79.81 103 GLY A C 1
ATOM 730 O O . GLY A 1 103 ? -0.711 0.355 7.090 1.00 79.81 103 GLY A O 1
ATOM 731 N N . ARG A 1 104 ? 1.411 -0.118 6.519 1.00 84.12 104 ARG A N 1
ATOM 732 C CA . ARG A 1 104 ? 1.161 -1.277 5.634 1.00 84.12 104 ARG A CA 1
ATOM 733 C C . ARG A 1 104 ? 1.345 -2.606 6.362 1.00 84.12 104 ARG A C 1
ATOM 735 O O . ARG A 1 104 ? 1.668 -2.603 7.552 1.00 84.12 104 ARG A O 1
ATOM 742 N N . SER A 1 105 ? 1.093 -3.738 5.699 1.00 82.50 105 SER A N 1
ATOM 743 C CA . SER A 1 105 ? 1.322 -5.046 6.327 1.00 82.50 105 SER A CA 1
ATOM 744 C C . SER A 1 10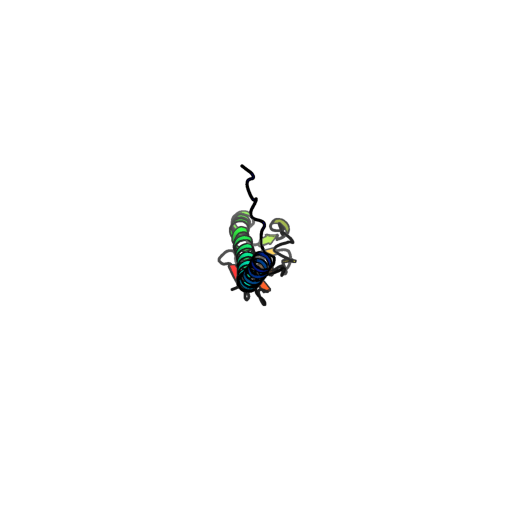5 ? 2.814 -5.247 6.561 1.00 82.50 105 SER A C 1
ATOM 746 O O . SER A 1 105 ? 3.634 -4.923 5.698 1.00 82.50 105 SER A O 1
ATOM 748 N N . ALA A 1 106 ? 3.173 -5.791 7.727 1.00 75.62 106 ALA A N 1
ATOM 749 C CA . ALA A 1 106 ? 4.559 -6.110 8.045 1.00 75.62 106 ALA A CA 1
ATOM 750 C C . ALA A 1 106 ? 5.148 -7.009 6.946 1.00 75.62 106 ALA A C 1
ATOM 752 O O . ALA A 1 106 ? 4.626 -8.087 6.671 1.00 75.62 106 ALA A O 1
ATOM 753 N N . GLY A 1 107 ? 6.218 -6.537 6.304 1.00 77.62 107 GLY A N 1
ATOM 754 C CA . GLY A 1 107 ? 6.923 -7.270 5.256 1.00 77.62 107 GLY A CA 1
ATOM 755 C C . GLY A 1 107 ? 6.602 -6.856 3.823 1.00 77.62 107 GLY A C 1
ATOM 756 O O . GLY A 1 107 ? 7.289 -7.346 2.937 1.00 77.62 107 GLY A O 1
ATOM 757 N N . CYS A 1 108 ? 5.653 -5.951 3.558 1.00 86.44 108 CYS A N 1
ATOM 758 C CA . CYS A 1 108 ? 5.468 -5.450 2.196 1.00 86.44 108 CYS A CA 1
ATOM 759 C C . CYS A 1 108 ? 6.649 -4.571 1.765 1.00 86.44 108 CYS A C 1
ATOM 761 O O . CYS A 1 108 ? 6.760 -3.403 2.135 1.00 86.44 108 CYS A O 1
ATOM 763 N N . ASN A 1 109 ? 7.537 -5.160 0.966 1.00 85.75 109 ASN A N 1
ATOM 764 C CA . ASN A 1 109 ? 8.851 -4.592 0.675 1.00 85.75 109 ASN A CA 1
ATOM 765 C C . ASN A 1 109 ? 8.865 -3.776 -0.624 1.00 85.75 109 ASN A C 1
ATOM 767 O O . ASN A 1 109 ? 9.692 -2.880 -0.786 1.00 85.75 109 ASN A O 1
ATOM 771 N N . GLY A 1 110 ? 7.957 -4.059 -1.559 1.00 90.31 110 GLY A N 1
ATOM 772 C CA . GLY A 1 110 ? 7.940 -3.362 -2.839 1.00 90.31 110 GLY A CA 1
ATOM 773 C C . GLY A 1 110 ? 7.288 -4.143 -3.969 1.00 90.31 110 GLY A C 1
ATOM 774 O O . GLY A 1 110 ? 6.467 -5.037 -3.753 1.00 90.31 110 GLY A O 1
ATOM 775 N N . ALA A 1 111 ? 7.658 -3.781 -5.191 1.00 91.69 111 ALA A N 1
ATOM 776 C CA . ALA A 1 111 ? 7.219 -4.435 -6.411 1.00 91.69 111 ALA A CA 1
ATOM 777 C C . ALA A 1 111 ? 8.302 -4.376 -7.496 1.00 91.69 111 ALA A C 1
ATOM 779 O O . ALA A 1 111 ? 9.145 -3.486 -7.497 1.00 91.69 111 ALA A O 1
ATOM 780 N N . LEU A 1 112 ? 8.243 -5.298 -8.450 1.00 90.88 112 LEU A N 1
ATOM 781 C CA . LEU A 1 112 ? 8.965 -5.233 -9.715 1.00 90.88 112 LEU A CA 1
ATOM 782 C C . LEU A 1 112 ? 7.957 -4.880 -10.809 1.00 90.88 112 LEU A C 1
ATOM 784 O O . LEU A 1 112 ? 7.086 -5.689 -11.142 1.00 90.88 112 LEU A O 1
ATOM 788 N N . LEU A 1 113 ? 8.061 -3.663 -11.337 1.00 90.19 113 LEU A N 1
ATOM 789 C CA . LEU A 1 113 ? 7.239 -3.173 -12.438 1.00 90.19 113 LEU A CA 1
ATOM 790 C C . LEU A 1 113 ? 7.837 -3.632 -13.768 1.00 90.19 113 LEU A C 1
ATOM 792 O O . LEU A 1 113 ? 8.964 -3.279 -14.095 1.00 90.19 113 LEU A O 1
ATOM 796 N N . LYS A 1 114 ? 7.077 -4.403 -14.535 1.00 90.06 114 LYS A N 1
ATOM 797 C CA . LYS A 1 114 ? 7.437 -4.902 -15.862 1.00 90.06 114 LYS A CA 1
ATOM 798 C C . LYS A 1 114 ? 6.427 -4.410 -16.891 1.00 90.06 114 LYS A C 1
ATOM 800 O O . LYS A 1 114 ? 5.299 -4.041 -16.547 1.00 90.06 114 LYS A O 1
ATOM 805 N N . GLN A 1 115 ? 6.793 -4.443 -18.165 1.00 88.44 115 GLN A N 1
ATOM 806 C CA . GLN A 1 115 ? 5.837 -4.175 -19.236 1.00 88.44 115 GLN A CA 1
ATOM 807 C C . GLN A 1 115 ? 4.765 -5.271 -19.258 1.00 88.44 115 GLN A C 1
ATOM 809 O O . GLN A 1 115 ? 3.574 -4.974 -19.376 1.00 88.44 115 GLN A O 1
ATOM 814 N N . THR A 1 116 ? 5.159 -6.529 -19.036 1.00 88.81 116 THR A N 1
ATOM 815 C CA . THR A 1 116 ? 4.261 -7.697 -19.082 1.00 88.81 116 THR A CA 1
ATOM 816 C C . THR A 1 116 ? 3.585 -8.042 -17.753 1.00 88.81 116 THR A C 1
ATOM 818 O O . THR A 1 116 ? 2.490 -8.612 -17.757 1.00 8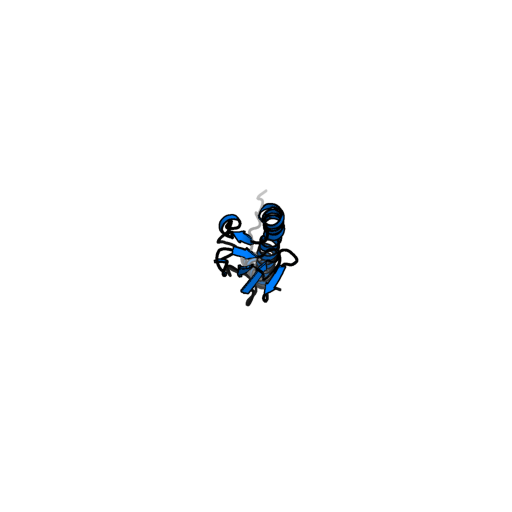8.81 116 THR A O 1
ATOM 821 N N . ALA A 1 117 ? 4.135 -7.615 -16.613 1.00 91.44 117 ALA A N 1
ATOM 822 C CA . ALA A 1 117 ? 3.616 -7.955 -15.285 1.00 91.44 117 ALA A CA 1
ATOM 823 C C . ALA A 1 117 ? 3.882 -6.866 -14.227 1.00 91.44 117 ALA A C 1
ATOM 825 O O . ALA A 1 117 ? 4.673 -5.955 -14.424 1.00 91.44 117 ALA A O 1
ATOM 826 N N . VAL A 1 118 ? 3.243 -6.973 -13.062 1.00 92.12 118 VAL A N 1
ATOM 827 C CA . VAL A 1 118 ? 3.741 -6.344 -11.827 1.00 92.12 118 VAL A CA 1
ATOM 828 C C . VAL A 1 118 ? 3.835 -7.438 -10.784 1.00 92.12 118 VAL A C 1
ATOM 830 O O . VAL A 1 118 ? 2.830 -8.068 -10.459 1.00 92.12 118 VAL A O 1
ATOM 833 N N . ASN A 1 119 ? 5.037 -7.645 -10.256 1.00 92.81 119 ASN A N 1
ATOM 834 C CA . ASN A 1 119 ? 5.287 -8.662 -9.244 1.00 92.81 119 ASN A CA 1
ATOM 835 C C . ASN A 1 119 ? 5.454 -7.976 -7.894 1.00 92.81 119 ASN A C 1
ATOM 837 O O . ASN A 1 119 ? 6.418 -7.245 -7.689 1.00 92.81 119 ASN A O 1
ATOM 841 N N . PHE A 1 120 ? 4.516 -8.190 -6.978 1.00 91.62 120 PHE A N 1
ATOM 842 C CA . PHE A 1 120 ? 4.580 -7.623 -5.633 1.00 91.62 120 PHE A CA 1
ATOM 843 C C . PHE A 1 120 ? 5.418 -8.508 -4.709 1.00 91.62 120 PHE A C 1
ATOM 845 O O . PHE A 1 120 ? 5.239 -9.723 -4.681 1.00 91.62 120 PHE A O 1
ATOM 852 N N . THR A 1 121 ? 6.290 -7.898 -3.911 1.00 89.19 121 THR A N 1
ATOM 853 C CA . THR A 1 121 ? 7.161 -8.608 -2.971 1.00 89.19 121 THR A CA 1
ATOM 854 C C . THR A 1 121 ? 6.582 -8.500 -1.568 1.00 89.19 121 THR A C 1
ATOM 856 O O . THR A 1 121 ? 6.635 -7.431 -0.959 1.00 89.19 121 THR A O 1
ATOM 859 N N . ASN A 1 122 ? 6.055 -9.616 -1.051 1.00 85.00 122 ASN A N 1
ATOM 860 C CA . ASN A 1 122 ? 5.547 -9.747 0.322 1.00 85.00 122 ASN A CA 1
ATOM 861 C C . ASN A 1 122 ? 4.409 -8.767 0.690 1.00 85.00 122 ASN A C 1
ATOM 863 O O . ASN A 1 122 ? 4.258 -8.388 1.847 1.00 85.00 122 ASN A O 1
ATOM 867 N N . CYS A 1 123 ? 3.593 -8.355 -0.284 1.00 85.38 123 CYS A N 1
ATOM 868 C CA . CYS A 1 123 ? 2.450 -7.467 -0.060 1.00 85.38 123 CYS A CA 1
ATOM 869 C C . CYS A 1 123 ? 1.140 -8.272 -0.152 1.00 85.38 123 CYS A C 1
ATOM 871 O O . CYS A 1 123 ? 0.686 -8.533 -1.274 1.00 85.38 123 CYS A O 1
ATOM 873 N N . PRO A 1 124 ? 0.544 -8.696 0.979 1.00 78.25 124 PRO A N 1
ATOM 874 C CA . PRO A 1 124 ? -0.637 -9.559 0.997 1.00 78.25 124 PRO A CA 1
ATOM 875 C C . PRO A 1 124 ? -1.883 -8.906 0.396 1.00 78.25 124 PRO A C 1
ATOM 877 O O . PRO A 1 124 ? -2.088 -7.672 0.430 1.00 78.25 124 PRO A O 1
#